Protein AF-A0A0M9ENG8-F1 (afdb_monomer)

Solvent-accessible surface area (backbone atoms only — not comparable to full-atom values): 4834 Å² total; per-residue (Å²): 135,72,46,33,38,38,33,34,48,21,67,59,40,37,62,78,78,46,49,67,61,47,49,62,44,39,78,72,67,29,50,70,48,67,53,84,36,72,47,26,36,91,73,88,54,88,77,61,74,54,67,68,63,31,30,52,54,50,49,54,57,49,46,62,41,48,78,70,73,45,56,72,42,82,47,58,35,74,57,12,43,68,50,72,101

Structure (mmCIF, N/CA/C/O backbone):
data_AF-A0A0M9ENG8-F1
#
_entry.id   AF-A0A0M9ENG8-F1
#
loop_
_atom_site.group_PDB
_atom_site.id
_atom_site.type_symbol
_atom_site.label_atom_id
_atom_site.label_alt_id
_atom_site.label_comp_id
_atom_site.label_asym_id
_atom_site.label_entity_id
_atom_site.label_seq_id
_atom_site.pdbx_PDB_ins_code
_atom_site.Cartn_x
_atom_site.Cartn_y
_atom_site.Cartn_z
_atom_site.occupancy
_atom_site.B_iso_or_equiv
_atom_site.auth_seq_id
_atom_site.auth_comp_id
_atom_site.auth_asym_id
_atom_site.auth_atom_id
_atom_site.pdbx_PDB_model_num
ATOM 1 N N . MET A 1 1 ? -10.382 0.444 17.476 1.00 85.06 1 MET A N 1
ATOM 2 C CA . MET A 1 1 ? -10.579 0.092 16.050 1.00 85.06 1 MET A CA 1
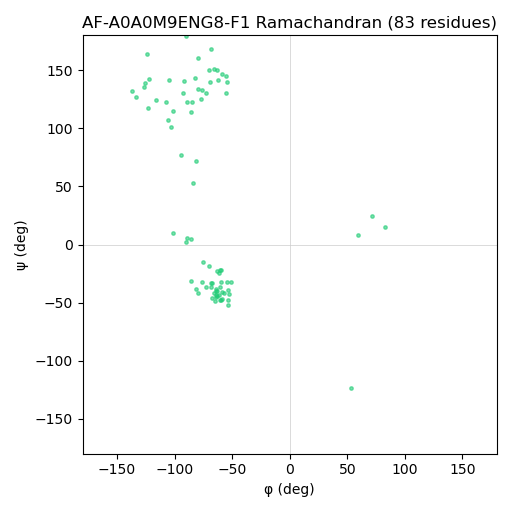ATOM 3 C C . MET A 1 1 ? -9.433 -0.804 15.600 1.00 85.06 1 MET A C 1
ATOM 5 O O . MET A 1 1 ? -8.410 -0.813 16.271 1.00 85.06 1 MET A O 1
ATOM 9 N N . LYS A 1 2 ? -9.595 -1.587 14.526 1.00 96.06 2 LYS A N 1
ATOM 10 C CA . LYS A 1 2 ? -8.465 -2.283 13.886 1.00 96.06 2 LYS A CA 1
ATOM 11 C C . LYS A 1 2 ? -7.753 -1.309 12.932 1.00 96.06 2 LYS A C 1
ATOM 13 O O . LYS A 1 2 ? -8.459 -0.521 12.301 1.00 96.06 2 LYS A O 1
ATOM 18 N N . PRO A 1 3 ? -6.414 -1.352 12.813 1.00 97.94 3 PRO A N 1
ATOM 19 C CA . PRO A 1 3 ? -5.703 -0.515 11.853 1.00 97.94 3 PRO A CA 1
ATOM 20 C C . PRO A 1 3 ? -6.057 -0.915 10.418 1.00 97.94 3 PRO A C 1
ATOM 22 O O . PRO A 1 3 ? -6.347 -2.085 10.146 1.00 97.94 3 PRO A O 1
ATOM 25 N N . THR A 1 4 ? -6.005 0.048 9.502 1.00 98.44 4 THR A N 1
ATOM 26 C CA . THR A 1 4 ? -6.125 -0.219 8.065 1.00 98.44 4 THR A CA 1
ATOM 27 C C . THR A 1 4 ? -4.804 -0.782 7.556 1.00 98.44 4 THR A C 1
ATOM 29 O O . THR A 1 4 ? -3.757 -0.165 7.735 1.00 98.44 4 THR A O 1
ATOM 32 N N . VAL A 1 5 ? -4.840 -1.946 6.912 1.00 98.44 5 VAL A N 1
ATOM 33 C CA . VAL A 1 5 ? -3.671 -2.508 6.231 1.00 98.44 5 VAL A CA 1
ATOM 34 C C . VAL A 1 5 ? -3.606 -1.919 4.827 1.00 98.44 5 VAL A C 1
ATOM 36 O O . VAL A 1 5 ? -4.473 -2.180 3.994 1.00 98.44 5 VAL A O 1
ATOM 39 N N . VAL A 1 6 ? -2.579 -1.123 4.560 1.00 98.25 6 VAL A N 1
ATOM 40 C CA . VAL A 1 6 ? -2.316 -0.567 3.234 1.00 98.25 6 VAL A CA 1
ATOM 41 C C . VAL A 1 6 ? -1.205 -1.387 2.588 1.00 98.25 6 VAL A C 1
ATOM 43 O O . VAL A 1 6 ? -0.077 -1.432 3.077 1.00 98.25 6 VAL A O 1
ATOM 46 N N . ILE A 1 7 ? -1.539 -2.081 1.505 1.00 98.2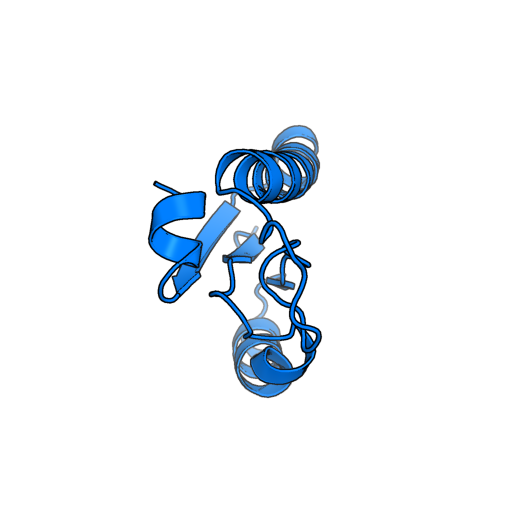5 7 ILE A N 1
ATOM 47 C CA . ILE A 1 7 ? -0.614 -2.920 0.746 1.00 98.25 7 ILE A CA 1
ATOM 48 C C . ILE A 1 7 ? 0.055 -2.059 -0.323 1.00 98.25 7 ILE A C 1
ATOM 50 O O . ILE A 1 7 ? -0.635 -1.509 -1.181 1.00 98.25 7 ILE A O 1
ATOM 54 N N . VAL A 1 8 ? 1.387 -1.999 -0.296 1.00 97.88 8 VAL A N 1
ATOM 55 C CA . VAL A 1 8 ? 2.238 -1.322 -1.282 1.00 97.88 8 VAL A CA 1
ATOM 56 C C . VAL A 1 8 ? 2.860 -2.389 -2.192 1.00 97.88 8 VAL A C 1
ATOM 58 O O . VAL A 1 8 ? 3.795 -3.085 -1.771 1.00 97.88 8 VAL A O 1
ATOM 61 N N . PRO A 1 9 ? 2.332 -2.584 -3.416 1.00 97.00 9 PRO A N 1
ATOM 62 C CA . PRO A 1 9 ? 2.831 -3.609 -4.324 1.00 97.00 9 PRO A CA 1
ATOM 63 C C . PRO A 1 9 ? 4.242 -3.309 -4.837 1.00 97.00 9 PRO A C 1
ATOM 65 O O . PRO A 1 9 ? 4.754 -2.201 -4.709 1.00 97.00 9 PRO A O 1
ATOM 68 N N . GLY A 1 10 ? 4.856 -4.304 -5.475 1.00 95.38 10 GLY A N 1
ATOM 69 C CA . GLY A 1 10 ? 6.080 -4.100 -6.249 1.00 95.38 10 GLY A CA 1
ATOM 70 C C . GLY A 1 10 ? 5.806 -3.752 -7.716 1.00 95.38 10 GLY A C 1
ATOM 71 O O . GLY A 1 10 ? 4.660 -3.770 -8.176 1.00 95.38 10 GLY A O 1
ATOM 72 N N . ASN A 1 11 ? 6.881 -3.539 -8.476 1.00 93.94 11 ASN A N 1
ATOM 73 C CA . ASN A 1 11 ? 6.816 -3.387 -9.930 1.00 93.94 11 ASN A CA 1
ATOM 74 C C . ASN A 1 11 ? 6.113 -4.593 -10.560 1.00 93.94 11 ASN A C 1
ATOM 76 O O . ASN A 1 11 ? 6.330 -5.732 -10.142 1.00 93.94 11 ASN A O 1
ATOM 80 N N . TYR A 1 12 ? 5.271 -4.340 -11.560 1.00 93.38 12 TYR A N 1
ATOM 81 C CA . TYR A 1 12 ? 4.496 -5.350 -12.287 1.00 93.38 12 TYR A CA 1
ATOM 82 C C . TYR A 1 12 ? 3.531 -6.189 -11.421 1.00 93.38 12 TYR A C 1
ATOM 84 O O . TYR A 1 12 ? 2.912 -7.140 -11.902 1.00 93.38 12 TYR A O 1
ATOM 92 N N . SER A 1 13 ? 3.346 -5.832 -10.144 1.00 94.50 13 SER A N 1
ATOM 93 C CA . SER A 1 13 ? 2.479 -6.545 -9.201 1.00 94.50 13 SER A CA 1
ATOM 94 C C . SER A 1 13 ? 1.088 -5.919 -9.157 1.00 94.50 13 SER A C 1
ATOM 96 O O . SER A 1 13 ? 0.772 -5.169 -8.238 1.00 94.50 13 SER A O 1
ATOM 98 N N . LEU A 1 14 ? 0.265 -6.200 -10.168 1.00 93.31 14 LEU A N 1
ATOM 99 C CA . LEU A 1 14 ? -1.057 -5.587 -10.361 1.00 93.31 14 LEU A CA 1
ATOM 100 C C . LEU A 1 14 ? -1.977 -5.759 -9.134 1.00 93.31 14 LEU A C 1
ATOM 102 O O . LEU A 1 14 ? -1.987 -6.842 -8.542 1.00 93.31 14 LEU A O 1
ATOM 106 N N . PRO A 1 15 ? -2.850 -4.783 -8.802 1.00 90.38 15 PRO A N 1
ATOM 107 C CA . PRO A 1 15 ? -3.710 -4.860 -7.614 1.00 90.38 15 PRO A CA 1
ATOM 108 C C . PRO A 1 15 ? -4.564 -6.133 -7.532 1.00 90.38 15 PRO A C 1
ATOM 110 O O . PRO A 1 15 ? -4.785 -6.671 -6.449 1.00 90.38 15 PRO A O 1
ATOM 113 N N . ARG A 1 16 ? -4.991 -6.677 -8.682 1.00 92.75 16 ARG A N 1
ATOM 114 C CA . ARG A 1 16 ? -5.767 -7.929 -8.748 1.00 92.75 16 ARG A CA 1
ATOM 115 C C . ARG A 1 16 ? -5.026 -9.153 -8.193 1.00 92.75 16 ARG A C 1
ATOM 117 O O . ARG A 1 16 ? -5.677 -10.095 -7.758 1.00 92.75 16 ARG A O 1
ATOM 124 N N . PHE A 1 17 ? -3.692 -9.149 -8.176 1.00 95.38 17 PHE A N 1
ATOM 125 C CA . PHE A 1 17 ? -2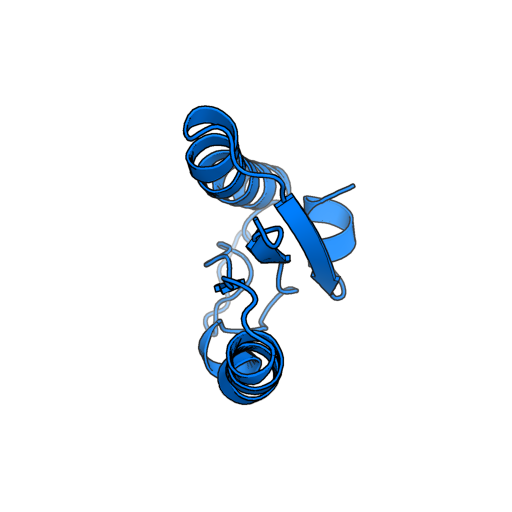.894 -10.253 -7.629 1.00 95.38 17 PHE A CA 1
ATOM 126 C C . PHE A 1 17 ? -3.000 -10.358 -6.104 1.00 95.38 17 PHE A C 1
ATOM 128 O O . PHE A 1 17 ? -2.748 -11.415 -5.535 1.00 95.38 17 PHE A O 1
ATOM 135 N N . TRP A 1 18 ? -3.440 -9.289 -5.439 1.00 96.81 18 TRP A N 1
ATOM 136 C CA . TRP A 1 18 ? -3.539 -9.211 -3.983 1.00 96.81 18 TRP A CA 1
ATOM 137 C C . TRP A 1 18 ? -4.886 -9.684 -3.429 1.00 96.81 18 TRP A C 1
ATOM 139 O O . TRP A 1 18 ? -5.087 -9.639 -2.218 1.00 96.81 18 TRP A O 1
ATOM 149 N N . GLY A 1 19 ? -5.805 -10.154 -4.283 1.00 97.00 19 GLY A N 1
ATOM 150 C CA . GLY A 1 19 ? -7.168 -10.530 -3.894 1.00 97.00 19 GLY A CA 1
ATOM 151 C C . GLY A 1 19 ? -7.226 -11.542 -2.746 1.00 97.00 19 GLY A C 1
ATOM 152 O O . GLY A 1 19 ? -7.921 -11.306 -1.761 1.00 97.00 19 GLY A O 1
ATOM 153 N N . THR A 1 20 ? -6.441 -12.620 -2.818 1.00 97.75 20 THR A N 1
ATOM 154 C CA . THR A 1 20 ? -6.423 -13.673 -1.786 1.00 97.75 20 THR A CA 1
ATOM 155 C C . THR A 1 20 ? -5.935 -13.158 -0.430 1.00 97.75 20 THR A C 1
ATOM 157 O O . THR A 1 20 ? -6.551 -13.440 0.599 1.00 97.75 20 THR A O 1
ATOM 160 N N . ILE A 1 21 ? -4.846 -12.378 -0.411 1.00 96.62 21 ILE A N 1
ATOM 161 C CA . ILE A 1 21 ? -4.293 -11.800 0.826 1.00 96.62 21 ILE A CA 1
ATOM 162 C C . ILE A 1 21 ? -5.268 -10.772 1.397 1.00 96.62 21 ILE A C 1
ATOM 164 O O . ILE A 1 21 ? -5.570 -10.812 2.588 1.00 96.62 21 ILE A O 1
ATOM 168 N N . LYS A 1 22 ? -5.800 -9.892 0.541 1.00 98.00 22 LYS A N 1
ATOM 169 C CA . LYS A 1 22 ? -6.803 -8.899 0.918 1.00 98.00 22 LYS A CA 1
ATOM 170 C C . LYS A 1 22 ? -7.994 -9.569 1.601 1.00 98.00 22 LYS A C 1
ATOM 172 O O . LYS A 1 22 ? -8.314 -9.189 2.723 1.00 98.00 22 LYS A O 1
ATOM 177 N N . GLN A 1 23 ? -8.583 -10.593 0.980 1.00 98.25 23 GLN A N 1
ATOM 178 C CA . GLN A 1 23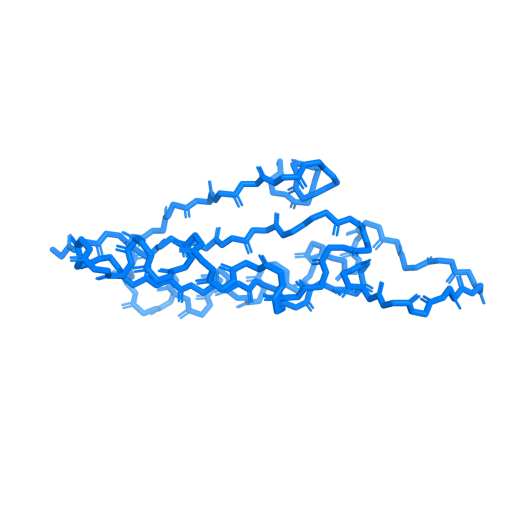 ? -9.716 -11.317 1.557 1.00 98.25 23 GLN A CA 1
ATOM 179 C C . GLN A 1 23 ? -9.346 -11.957 2.901 1.00 98.25 23 GLN A C 1
ATOM 181 O O . GLN A 1 23 ? -10.026 -11.728 3.892 1.00 98.25 23 GLN A O 1
ATOM 186 N N . SER A 1 24 ? -8.206 -12.649 2.976 1.00 98.19 24 SER A N 1
ATOM 187 C CA . SER A 1 24 ? -7.754 -13.319 4.208 1.00 98.19 24 SER A CA 1
ATOM 188 C C . SER A 1 24 ? -7.552 -12.359 5.390 1.00 98.19 24 SER A C 1
ATOM 190 O O . SER A 1 24 ? -7.710 -12.742 6.551 1.00 98.19 24 SER A O 1
ATOM 192 N N . VAL A 1 25 ? -7.154 -11.114 5.118 1.00 98.06 25 VAL A N 1
ATOM 193 C CA . VAL A 1 25 ? -6.973 -10.066 6.134 1.00 98.06 25 VAL A CA 1
ATOM 194 C C . VAL A 1 25 ? -8.315 -9.416 6.493 1.00 98.06 25 V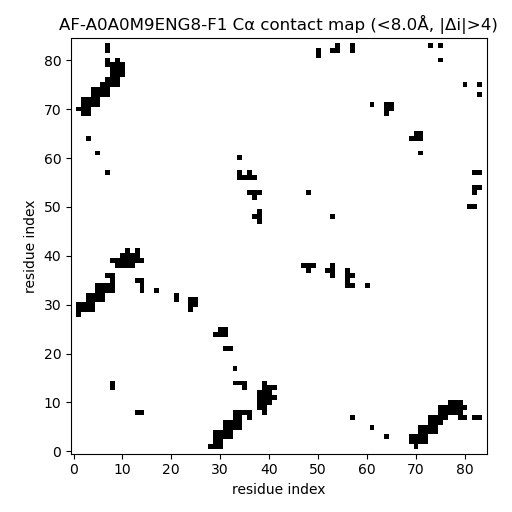AL A C 1
ATOM 196 O O . VAL A 1 25 ? -8.583 -9.177 7.674 1.00 98.06 25 VAL A O 1
ATOM 199 N N . GLN A 1 26 ? -9.190 -9.207 5.507 1.00 98.12 26 GLN A N 1
ATOM 200 C CA . GLN A 1 26 ? -10.553 -8.713 5.717 1.00 98.12 26 GLN A CA 1
ATOM 201 C C . GLN A 1 26 ? -11.415 -9.687 6.528 1.00 98.12 26 GLN A C 1
ATOM 203 O O . GLN A 1 26 ? -12.131 -9.243 7.423 1.00 98.12 26 GLN A O 1
ATOM 208 N N . ASP A 1 27 ? -11.279 -10.998 6.312 1.00 98.44 27 ASP A N 1
ATOM 209 C CA . ASP A 1 27 ? -11.972 -12.047 7.079 1.00 98.44 27 ASP A CA 1
ATOM 210 C C . ASP A 1 27 ? -11.609 -12.013 8.575 1.00 98.44 27 ASP A C 1
ATOM 212 O O . ASP A 1 27 ? -12.369 -12.471 9.426 1.00 98.44 27 ASP A O 1
ATOM 216 N N . LYS A 1 28 ? -10.461 -11.414 8.925 1.00 97.88 28 LYS A N 1
ATOM 217 C CA . LYS A 1 28 ? -10.028 -11.166 10.312 1.00 97.88 28 LYS A CA 1
ATOM 218 C C . LYS A 1 28 ? -10.503 -9.815 10.869 1.00 97.88 28 LYS A C 1
ATOM 220 O O . LYS A 1 28 ? -10.104 -9.432 11.971 1.00 97.88 28 LYS A O 1
ATOM 225 N N . GLY A 1 29 ? -11.324 -9.081 10.120 1.00 97.94 29 GLY A N 1
ATOM 226 C CA . GLY A 1 29 ? -11.914 -7.801 10.516 1.00 97.94 29 GLY A CA 1
ATOM 227 C C . GLY A 1 29 ? -11.015 -6.577 10.317 1.00 97.94 29 GLY A C 1
ATOM 228 O O . GLY A 1 29 ? -11.295 -5.527 10.895 1.00 97.94 29 GLY A O 1
ATOM 229 N N . TYR A 1 30 ? -9.932 -6.685 9.542 1.00 98.38 30 TYR A N 1
ATOM 230 C CA . TYR A 1 30 ? -9.060 -5.549 9.229 1.00 98.38 30 TYR A CA 1
ATOM 231 C C . TYR A 1 30 ? -9.505 -4.880 7.918 1.00 98.38 30 TYR A C 1
ATOM 233 O O . TYR A 1 30 ? -9.675 -5.574 6.913 1.00 98.38 30 TYR A O 1
ATOM 241 N N . PRO A 1 31 ? -9.668 -3.546 7.874 1.00 97.75 31 PRO A N 1
ATOM 242 C CA . PRO A 1 31 ? -9.797 -2.824 6.612 1.00 97.75 31 PRO A CA 1
ATOM 243 C C . PRO A 1 31 ? -8.520 -2.982 5.779 1.00 97.75 31 PRO A C 1
ATOM 245 O O . PRO A 1 31 ? -7.421 -2.956 6.332 1.00 97.75 31 PRO A O 1
ATOM 248 N N . VAL A 1 32 ? -8.653 -3.129 4.458 1.00 98.19 32 VAL A N 1
ATOM 249 C CA . VAL A 1 32 ? -7.509 -3.317 3.552 1.00 98.19 32 VAL A CA 1
ATOM 250 C C . VAL A 1 32 ? -7.665 -2.475 2.292 1.00 98.19 32 VAL A C 1
ATOM 252 O O . VAL A 1 32 ? -8.705 -2.541 1.629 1.00 98.19 32 VAL A O 1
ATOM 255 N N . GLU A 1 33 ? -6.610 -1.754 1.919 1.00 97.69 33 GLU A N 1
ATOM 256 C CA . GLU A 1 33 ? -6.490 -1.032 0.647 1.00 97.69 33 GLU A CA 1
ATOM 257 C C . GLU A 1 33 ? -5.192 -1.452 -0.057 1.00 97.69 33 GLU A C 1
ATOM 259 O O . GLU A 1 33 ? -4.154 -1.589 0.581 1.00 97.69 33 GLU A O 1
ATOM 264 N N . VAL A 1 34 ? -5.254 -1.707 -1.365 1.00 97.75 34 VAL A N 1
ATOM 265 C CA . VAL A 1 34 ? -4.078 -2.033 -2.190 1.00 97.75 34 VAL A CA 1
ATOM 266 C C . VAL A 1 34 ? -3.797 -0.822 -3.061 1.00 97.75 34 VAL A C 1
ATOM 268 O O . VAL A 1 34 ? -4.688 -0.400 -3.798 1.00 97.75 34 VAL A O 1
ATOM 271 N N . ILE A 1 35 ? -2.590 -0.265 -2.979 1.00 96.81 35 ILE A N 1
ATOM 272 C CA . ILE A 1 35 ? -2.238 0.942 -3.731 1.00 96.81 35 ILE A CA 1
ATOM 273 C C . ILE A 1 35 ? -2.069 0.599 -5.212 1.00 96.81 35 ILE A C 1
ATOM 275 O O . ILE A 1 35 ? -1.351 -0.333 -5.575 1.00 96.81 35 ILE A O 1
ATOM 279 N N . GLY A 1 36 ? -2.715 1.379 -6.076 1.00 94.00 36 GLY A N 1
ATOM 280 C CA . GLY A 1 36 ? -2.518 1.324 -7.522 1.00 94.00 36 GLY A CA 1
ATOM 281 C C . GLY A 1 36 ? -1.281 2.110 -7.942 1.00 94.00 36 GLY A C 1
ATOM 282 O O . GLY A 1 36 ? -1.417 3.188 -8.509 1.00 94.00 36 GLY A O 1
ATOM 283 N N . LEU A 1 37 ? -0.084 1.595 -7.645 1.00 94.88 37 LEU A N 1
ATOM 284 C CA . LEU A 1 37 ? 1.162 2.268 -8.023 1.00 94.88 37 LEU A CA 1
ATOM 285 C C . LEU A 1 37 ? 1.306 2.380 -9.540 1.00 94.88 37 LEU A C 1
ATOM 287 O O . LEU A 1 37 ? 0.914 1.482 -10.290 1.00 94.88 37 LEU A O 1
ATOM 291 N N . LYS A 1 38 ? 1.988 3.435 -9.989 1.00 92.69 38 LYS A N 1
ATOM 292 C CA . LYS A 1 38 ? 2.366 3.588 -11.393 1.00 92.69 38 LYS A CA 1
ATOM 293 C C . LYS A 1 38 ? 3.267 2.433 -11.812 1.00 92.69 38 LYS A C 1
ATOM 295 O O . LYS A 1 38 ? 3.142 1.962 -12.929 1.00 92.69 38 LYS A O 1
ATOM 300 N N . SER A 1 39 ? 4.154 1.927 -10.976 1.00 93.06 39 SER A N 1
ATOM 301 C CA . SER A 1 39 ? 4.957 0.751 -11.335 1.00 93.06 39 SER A CA 1
ATOM 302 C C . SER A 1 39 ? 4.199 -0.588 -11.287 1.00 93.06 39 SER A C 1
ATOM 304 O O . SER A 1 39 ? 4.644 -1.573 -11.879 1.00 93.06 39 SER A O 1
ATOM 306 N N . SER A 1 40 ? 3.026 -0.640 -10.649 1.00 93.12 40 SER A N 1
ATOM 307 C CA . SER A 1 40 ? 2.159 -1.822 -10.507 1.00 93.12 40 SER A CA 1
ATOM 308 C C . SER A 1 40 ? 1.249 -2.009 -11.739 1.00 93.12 40 SER A C 1
ATOM 310 O O . SER A 1 40 ? 0.028 -2.129 -11.648 1.00 93.12 40 SER A O 1
ATOM 312 N N . ARG A 1 41 ? 1.850 -2.027 -12.934 1.00 88.81 41 ARG A N 1
ATOM 313 C CA . ARG A 1 41 ? 1.143 -2.139 -14.225 1.00 88.81 41 ARG A CA 1
ATOM 314 C C . ARG A 1 41 ? 1.634 -3.328 -15.054 1.00 88.81 41 ARG A C 1
ATOM 316 O O . ARG A 1 41 ? 2.684 -3.888 -14.761 1.00 88.81 41 ARG A O 1
ATOM 323 N N . ALA A 1 42 ? 0.876 -3.728 -16.075 1.00 89.69 42 ALA A N 1
ATOM 324 C CA . ALA A 1 42 ? 1.295 -4.802 -16.981 1.00 89.69 42 ALA A CA 1
ATOM 325 C C . ALA A 1 42 ? 2.174 -4.268 -18.120 1.00 89.69 42 ALA A C 1
ATOM 327 O O . ALA A 1 42 ? 3.051 -4.966 -18.619 1.00 89.69 42 ALA A O 1
ATOM 328 N N . GLU A 1 43 ? 1.915 -3.031 -18.529 1.00 89.69 43 GLU A N 1
ATOM 329 C CA . GLU A 1 43 ? 2.520 -2.386 -19.680 1.00 89.69 43 GLU A CA 1
ATOM 330 C C . GLU A 1 43 ? 3.922 -1.872 -19.348 1.00 89.69 43 GLU A C 1
ATOM 332 O O . GLU A 1 43 ? 4.138 -1.190 -18.346 1.00 89.69 43 GLU A O 1
ATOM 337 N N . THR A 1 44 ? 4.884 -2.137 -20.224 1.00 86.75 44 THR A N 1
ATOM 338 C CA . THR A 1 44 ? 6.184 -1.467 -20.164 1.00 86.75 44 THR A CA 1
ATOM 339 C C . THR A 1 44 ? 6.041 -0.042 -20.697 1.00 86.75 44 THR A C 1
ATOM 341 O O . THR A 1 44 ? 5.447 0.168 -21.753 1.00 86.75 44 THR A O 1
ATOM 344 N N . ILE A 1 45 ? 6.584 0.937 -19.972 1.00 85.94 45 ILE A N 1
ATOM 345 C CA . ILE A 1 45 ? 6.614 2.351 -20.377 1.00 85.94 45 ILE A CA 1
ATOM 346 C C . ILE A 1 45 ? 8.063 2.812 -20.424 1.00 85.94 45 ILE A C 1
ATOM 348 O O . ILE A 1 45 ? 8.853 2.414 -19.568 1.00 85.94 45 ILE A O 1
ATOM 352 N N . ASP A 1 46 ? 8.382 3.647 -21.411 1.00 88.31 46 ASP A N 1
ATOM 353 C CA . ASP A 1 46 ? 9.694 4.262 -21.585 1.00 88.31 46 ASP A CA 1
ATOM 354 C C . ASP A 1 46 ? 9.565 5.804 -21.608 1.00 88.31 46 ASP A C 1
ATOM 356 O O . ASP A 1 46 ? 8.870 6.335 -22.481 1.00 88.31 46 ASP A O 1
ATOM 360 N N . PRO A 1 47 ? 10.164 6.534 -20.646 1.00 85.44 47 PRO A N 1
ATOM 361 C CA . PRO A 1 47 ? 10.891 6.007 -19.492 1.00 85.44 47 PRO A CA 1
ATOM 362 C C . PRO A 1 47 ? 9.953 5.338 -18.481 1.00 85.44 47 PRO A C 1
ATOM 364 O O . PRO A 1 47 ? 8.794 5.730 -18.315 1.00 85.44 47 PRO A O 1
ATOM 367 N N . ALA A 1 48 ? 10.472 4.335 -17.771 1.00 84.56 48 ALA A N 1
ATOM 368 C CA . ALA A 1 48 ? 9.724 3.681 -16.706 1.00 84.56 48 ALA A CA 1
ATOM 369 C C . ALA A 1 48 ? 9.323 4.701 -15.620 1.00 84.56 48 ALA A C 1
ATOM 371 O O . ALA A 1 48 ? 10.079 5.640 -15.347 1.00 84.56 48 ALA A O 1
ATOM 372 N N . PRO A 1 49 ? 8.160 4.525 -14.965 1.00 84.69 49 PRO A N 1
ATOM 373 C CA . PRO A 1 49 ? 7.768 5.369 -13.844 1.00 84.69 49 PRO A CA 1
ATOM 374 C C . PRO A 1 49 ? 8.848 5.371 -12.761 1.00 84.69 49 PRO A C 1
ATOM 376 O O . PRO A 1 49 ? 9.325 4.315 -12.347 1.00 84.69 49 PRO A O 1
ATOM 379 N N . GLY A 1 50 ? 9.235 6.563 -12.315 1.00 88.50 50 GLY A N 1
ATOM 380 C CA . GLY A 1 50 ? 10.228 6.723 -11.260 1.00 88.50 50 GLY A CA 1
ATOM 381 C C . GLY A 1 50 ? 9.648 6.510 -9.862 1.00 88.50 50 GLY A C 1
ATOM 382 O O . GLY A 1 50 ? 8.448 6.677 -9.640 1.00 88.50 50 GLY A O 1
ATOM 383 N N . LEU A 1 51 ? 10.536 6.233 -8.902 1.00 95.25 51 LEU A N 1
ATOM 384 C CA . LEU A 1 51 ? 10.207 6.047 -7.483 1.00 95.25 51 LEU A CA 1
ATOM 385 C C . LEU A 1 51 ? 9.389 7.212 -6.904 1.00 95.25 51 LEU A C 1
ATOM 387 O O . LEU A 1 51 ? 8.413 6.975 -6.205 1.00 95.25 51 LEU A O 1
ATOM 391 N N . ALA A 1 52 ? 9.742 8.458 -7.238 1.00 95.56 52 ALA A N 1
ATOM 392 C CA . ALA A 1 52 ? 9.044 9.644 -6.734 1.00 95.56 52 ALA A CA 1
ATOM 393 C C . ALA A 1 52 ? 7.542 9.628 -7.062 1.00 95.56 52 ALA A C 1
ATOM 395 O O . ALA A 1 52 ? 6.717 9.914 -6.200 1.00 95.56 52 ALA A O 1
ATOM 396 N N . GLY A 1 53 ? 7.180 9.211 -8.279 1.00 94.50 53 GLY A N 1
ATOM 397 C CA . GLY A 1 53 ? 5.780 9.123 -8.683 1.00 94.50 53 GLY A CA 1
ATOM 398 C C . GLY A 1 53 ? 5.014 8.031 -7.936 1.00 94.50 53 GLY A C 1
ATOM 399 O O . GLY A 1 53 ? 3.833 8.209 -7.672 1.00 94.50 53 GLY A O 1
ATOM 400 N N . ASP A 1 54 ? 5.665 6.922 -7.581 1.00 96.00 54 ASP A N 1
ATOM 401 C CA . ASP A 1 54 ? 5.052 5.882 -6.746 1.00 96.00 54 ASP A CA 1
ATOM 402 C C . ASP A 1 54 ? 4.911 6.332 -5.281 1.00 96.00 54 ASP A C 1
ATOM 404 O O . ASP A 1 54 ? 3.906 6.023 -4.641 1.00 96.00 54 ASP A O 1
ATOM 408 N N . VAL A 1 55 ? 5.882 7.094 -4.761 1.00 97.44 55 VAL A N 1
ATOM 409 C CA . VAL A 1 55 ? 5.835 7.687 -3.412 1.00 97.44 55 VAL A CA 1
ATOM 410 C C . VAL A 1 55 ? 4.690 8.690 -3.290 1.00 97.44 55 VAL A C 1
ATOM 412 O O . VAL A 1 55 ? 3.995 8.698 -2.276 1.00 97.44 55 VAL A O 1
ATOM 415 N N . GLU A 1 56 ? 4.446 9.506 -4.316 1.00 97.06 56 GLU A N 1
ATOM 416 C CA . GLU A 1 56 ? 3.303 10.427 -4.353 1.00 97.06 56 GLU A CA 1
ATOM 417 C C . GLU A 1 56 ? 1.959 9.685 -4.271 1.00 97.06 56 GLU A C 1
ATOM 419 O O . GLU A 1 56 ? 1.115 10.039 -3.444 1.00 97.06 56 GLU A O 1
ATOM 424 N N . GLU A 1 57 ? 1.770 8.624 -5.068 1.00 96.56 57 GLU A N 1
ATOM 425 C CA . GLU A 1 57 ? 0.548 7.803 -5.023 1.00 96.56 57 GLU A CA 1
ATOM 426 C C . GLU A 1 57 ? 0.376 7.144 -3.647 1.00 96.56 57 GLU A C 1
ATOM 428 O O . GLU A 1 57 ? -0.716 7.155 -3.070 1.00 96.56 57 GLU A O 1
ATOM 433 N N . ALA A 1 58 ? 1.465 6.609 -3.084 1.00 96.94 58 ALA A N 1
ATOM 434 C CA . ALA A 1 58 ? 1.428 5.995 -1.766 1.00 96.94 58 ALA A CA 1
ATOM 435 C C . ALA A 1 58 ? 1.073 7.008 -0.669 1.00 96.94 58 ALA A C 1
ATOM 437 O O . ALA A 1 58 ? 0.208 6.743 0.169 1.00 96.94 58 ALA A O 1
ATOM 438 N N . SER A 1 59 ? 1.680 8.194 -0.720 1.00 97.12 59 SER A N 1
ATOM 439 C CA . SER A 1 59 ? 1.437 9.281 0.229 1.00 97.12 59 SER A CA 1
ATOM 440 C C . SER A 1 59 ? -0.005 9.779 0.160 1.00 97.12 59 SER A C 1
ATOM 442 O O . SER A 1 59 ? -0.621 1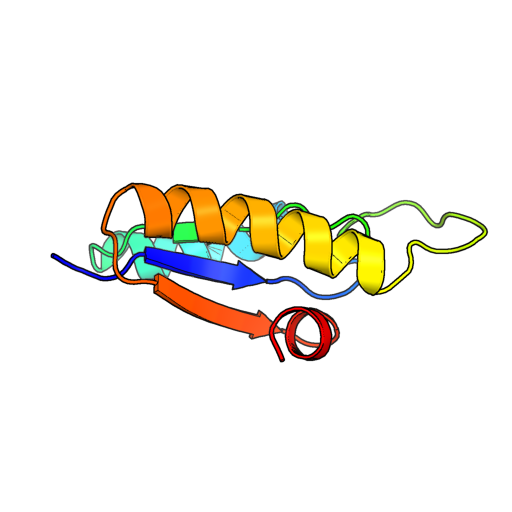0.007 1.196 1.00 97.12 59 SER A O 1
ATOM 444 N N . SER A 1 60 ? -0.579 9.892 -1.043 1.00 97.75 60 SER A N 1
ATOM 445 C CA . SER A 1 60 ? -1.983 10.278 -1.231 1.00 97.75 60 SER A CA 1
ATOM 446 C C . SER A 1 60 ? -2.946 9.306 -0.536 1.00 97.75 60 SER A C 1
ATOM 448 O O . SER A 1 60 ? -3.832 9.727 0.215 1.00 97.75 60 SER A O 1
ATOM 450 N N . VAL A 1 61 ? -2.738 7.995 -0.717 1.00 97.56 61 VAL A N 1
ATOM 451 C CA . VAL A 1 61 ? -3.559 6.961 -0.064 1.00 97.56 61 VAL A CA 1
ATOM 452 C C . VAL A 1 61 ? -3.374 6.973 1.453 1.00 97.56 61 VAL A C 1
ATOM 454 O O . VAL A 1 61 ? -4.356 6.855 2.187 1.00 97.56 61 VAL A O 1
ATOM 457 N N . LEU A 1 62 ? -2.141 7.126 1.938 1.00 97.25 62 LEU A N 1
ATOM 458 C CA . LEU A 1 62 ? -1.861 7.167 3.373 1.00 97.25 62 LEU A CA 1
ATOM 459 C C . LEU A 1 62 ? -2.490 8.384 4.044 1.00 97.25 62 LEU A C 1
ATOM 461 O O . LEU A 1 62 ? -3.207 8.218 5.032 1.00 97.25 62 LEU A O 1
ATOM 465 N N . ASN A 1 63 ? -2.301 9.575 3.474 1.00 97.62 63 ASN A N 1
ATOM 466 C CA . ASN A 1 63 ? -2.857 10.814 4.011 1.00 97.62 63 ASN A CA 1
ATOM 467 C C . ASN A 1 63 ? -4.383 10.745 4.087 1.00 97.62 63 ASN A C 1
ATOM 469 O O . ASN A 1 63 ? -4.947 11.058 5.126 1.00 97.62 63 ASN A O 1
ATOM 473 N N . LYS A 1 64 ? -5.062 10.180 3.080 1.00 97.62 64 LYS A N 1
ATOM 474 C CA . LYS A 1 64 ? -6.516 9.940 3.136 1.00 97.62 64 LYS A CA 1
ATOM 475 C C . LYS A 1 64 ? -6.957 9.153 4.381 1.00 97.62 64 LYS A C 1
ATOM 477 O O . LYS A 1 64 ? -8.030 9.430 4.914 1.00 97.62 64 LYS A O 1
ATOM 482 N N . HIS A 1 65 ? -6.196 8.150 4.827 1.00 97.38 65 HIS A N 1
ATOM 483 C CA . HIS A 1 65 ? -6.534 7.391 6.043 1.00 97.38 65 HIS A CA 1
ATOM 484 C C . HIS A 1 65 ? -6.130 8.129 7.316 1.00 97.38 65 HIS A C 1
ATOM 486 O O . HIS A 1 65 ? -6.906 8.156 8.272 1.00 97.38 65 HIS A O 1
ATOM 492 N N . ILE A 1 66 ? -4.948 8.741 7.318 1.00 97.06 66 ILE A N 1
ATOM 493 C CA . ILE A 1 66 ? -4.408 9.479 8.465 1.00 97.06 66 ILE A CA 1
ATOM 494 C C . ILE A 1 66 ? -5.279 10.702 8.779 1.00 97.06 66 ILE A C 1
ATOM 496 O O . ILE A 1 66 ? -5.652 10.898 9.933 1.00 97.06 66 ILE A O 1
ATOM 500 N N . ASP A 1 67 ? -5.706 11.452 7.763 1.00 97.88 67 ASP A N 1
ATOM 501 C CA . ASP A 1 67 ? -6.591 12.619 7.888 1.00 97.88 67 ASP A CA 1
ATOM 502 C C . ASP A 1 67 ? -7.978 12.240 8.435 1.00 97.88 67 ASP A C 1
ATOM 504 O O . ASP A 1 67 ? -8.680 13.062 9.020 1.00 97.88 67 ASP A O 1
ATOM 508 N N . GLN A 1 68 ? -8.376 10.971 8.289 1.00 96.94 68 GLN A N 1
ATOM 509 C CA . GLN A 1 68 ? -9.590 10.408 8.892 1.00 96.94 68 GLN A CA 1
ATOM 510 C C . GLN A 1 68 ? -9.370 9.911 10.332 1.00 96.94 68 GLN A C 1
ATOM 512 O O . GLN A 1 68 ? -10.276 9.314 10.916 1.00 96.94 68 GLN A O 1
ATOM 517 N N . GLY A 1 69 ? -8.180 10.115 10.903 1.00 97.31 69 GLY A N 1
ATOM 518 C CA . GLY A 1 69 ? -7.809 9.673 12.246 1.00 97.31 69 GLY A CA 1
ATOM 519 C C . GLY A 1 69 ? -7.629 8.159 12.376 1.00 97.31 69 GLY A C 1
ATOM 520 O O . GLY A 1 69 ? -7.828 7.614 13.462 1.00 97.31 69 GLY A O 1
ATOM 521 N N . LYS A 1 70 ? -7.321 7.451 11.281 1.00 97.56 70 LYS A N 1
ATOM 522 C CA . LYS A 1 70 ? -7.139 5.992 11.295 1.00 97.56 70 LYS A CA 1
ATOM 523 C C . LYS A 1 70 ? -5.683 5.612 11.533 1.00 97.56 70 LYS A C 1
ATOM 525 O O . LYS A 1 70 ? -4.782 6.155 10.900 1.00 97.56 70 LYS A O 1
ATOM 530 N N . ASP A 1 71 ? -5.483 4.567 12.331 1.00 98.06 71 ASP A N 1
ATOM 531 C CA . ASP A 1 71 ? -4.207 3.856 12.386 1.00 98.06 71 ASP A CA 1
ATOM 532 C C . ASP A 1 71 ? -3.974 3.082 11.083 1.00 98.06 71 ASP A C 1
ATOM 534 O O . ASP A 1 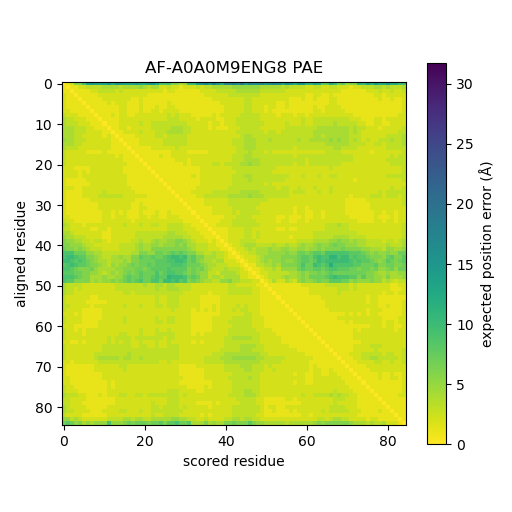71 ? -4.894 2.445 10.549 1.00 98.06 71 ASP A O 1
ATOM 538 N N . VAL A 1 72 ? -2.732 3.088 10.600 1.00 97.69 72 VAL A N 1
ATOM 539 C CA . VAL A 1 72 ? -2.331 2.410 9.363 1.00 97.69 72 VAL A CA 1
ATOM 540 C C . VAL A 1 72 ? -1.156 1.469 9.617 1.00 97.69 72 VAL A C 1
ATOM 542 O O . VAL A 1 72 ? -0.212 1.807 10.325 1.00 97.69 72 VAL A O 1
ATOM 545 N N . VAL A 1 73 ? -1.207 0.286 9.005 1.00 97.88 73 VAL A N 1
ATOM 546 C CA . VAL A 1 73 ? -0.078 -0.643 8.888 1.00 97.88 73 VAL A CA 1
ATOM 547 C C . VAL A 1 73 ? 0.269 -0.792 7.412 1.00 97.88 73 VAL A C 1
ATOM 549 O O . VAL A 1 73 ? -0.581 -1.180 6.611 1.00 97.88 73 VAL A O 1
ATOM 552 N N . LEU A 1 74 ? 1.523 -0.517 7.060 1.00 97.69 74 LEU A N 1
ATOM 553 C CA . LEU A 1 74 ? 2.050 -0.720 5.714 1.00 97.69 74 LEU A CA 1
ATOM 554 C C . LEU A 1 74 ? 2.523 -2.165 5.530 1.00 97.69 74 LEU A C 1
ATOM 556 O O . LEU A 1 74 ? 3.396 -2.641 6.253 1.00 97.69 74 LEU A O 1
ATOM 560 N N . LEU A 1 75 ? 1.970 -2.855 4.532 1.00 97.75 75 LEU A N 1
ATOM 561 C CA . LEU A 1 75 ? 2.471 -4.140 4.050 1.00 97.75 75 LEU A CA 1
ATOM 562 C C . LEU A 1 75 ? 3.169 -3.901 2.714 1.00 97.75 75 LEU A C 1
ATOM 564 O O . LEU A 1 75 ? 2.521 -3.666 1.698 1.00 97.75 75 LEU A O 1
ATOM 568 N N . MET A 1 76 ? 4.495 -3.965 2.721 1.00 97.62 76 MET A N 1
ATOM 569 C CA . MET A 1 76 ? 5.326 -3.646 1.563 1.00 97.62 76 MET A CA 1
ATOM 570 C C . MET A 1 76 ? 5.884 -4.909 0.908 1.00 97.62 76 MET A C 1
ATOM 572 O O . MET A 1 76 ? 6.286 -5.845 1.600 1.00 97.62 76 MET A O 1
ATOM 576 N N . HIS A 1 77 ? 5.948 -4.929 -0.425 1.00 97.31 77 HIS A N 1
ATOM 577 C CA . HIS A 1 77 ? 6.515 -6.050 -1.176 1.00 97.31 77 HIS A CA 1
ATOM 578 C C . HIS A 1 77 ? 7.469 -5.589 -2.280 1.00 97.31 77 HIS A C 1
ATOM 580 O O . HIS A 1 77 ? 7.087 -4.831 -3.171 1.00 97.31 77 HIS A O 1
ATOM 586 N N . SER A 1 78 ? 8.693 -6.129 -2.281 1.00 96.00 78 SER A N 1
ATOM 587 C CA . SER A 1 78 ? 9.720 -5.850 -3.298 1.00 96.00 78 SER A CA 1
ATOM 588 C C . SER A 1 78 ? 9.952 -4.336 -3.468 1.00 96.00 78 SER A C 1
ATOM 590 O O . SER A 1 78 ? 10.238 -3.676 -2.474 1.00 96.00 78 SER A O 1
ATOM 592 N N . HIS A 1 79 ? 9.804 -3.770 -4.676 1.00 95.69 79 HIS A N 1
ATOM 593 C CA . HIS A 1 79 ? 9.892 -2.319 -4.932 1.00 95.69 79 HIS A CA 1
ATOM 594 C C . HIS A 1 79 ? 9.005 -1.484 -4.002 1.00 95.69 79 HIS A C 1
ATOM 596 O O . HIS A 1 79 ? 9.416 -0.405 -3.588 1.00 95.69 79 HIS A O 1
ATOM 602 N N . GLY A 1 80 ? 7.852 -2.009 -3.579 1.00 96.88 80 GLY A N 1
ATOM 603 C CA . GLY A 1 80 ? 6.994 -1.346 -2.598 1.00 96.88 80 GLY A CA 1
ATOM 604 C C . GLY A 1 80 ? 7.677 -1.097 -1.250 1.00 96.88 80 GLY A C 1
ATOM 605 O O . GLY A 1 80 ? 7.283 -0.189 -0.528 1.00 96.88 80 GLY A O 1
ATOM 606 N N . GLY A 1 81 ? 8.731 -1.854 -0.929 1.00 97.56 81 GLY A N 1
ATOM 607 C CA . GLY A 1 81 ? 9.595 -1.605 0.224 1.00 97.56 81 GLY A CA 1
ATOM 608 C C . GLY A 1 81 ? 10.423 -0.329 0.098 1.00 97.56 81 GLY A C 1
ATOM 609 O O . GLY A 1 81 ? 10.639 0.327 1.100 1.00 97.56 81 GLY A O 1
ATOM 610 N N . MET A 1 82 ? 10.844 0.054 -1.112 1.00 97.06 82 MET A N 1
ATOM 611 C CA . MET A 1 82 ? 11.502 1.349 -1.340 1.00 97.06 82 MET A CA 1
ATOM 612 C C . MET A 1 82 ? 10.495 2.500 -1.347 1.00 97.06 82 MET A C 1
ATOM 614 O O . MET A 1 82 ? 10.832 3.604 -0.945 1.00 97.06 82 MET A O 1
ATOM 618 N N . VAL A 1 83 ? 9.266 2.246 -1.807 1.00 97.19 83 VAL A N 1
ATOM 619 C CA . VAL A 1 83 ? 8.190 3.249 -1.842 1.00 97.19 83 VAL A CA 1
ATOM 620 C C . VAL A 1 83 ? 7.722 3.633 -0.435 1.00 97.19 83 VAL A C 1
ATOM 622 O O . VAL A 1 83 ? 7.380 4.788 -0.213 1.00 97.19 83 VAL A O 1
ATOM 625 N N . GLY A 1 84 ? 7.677 2.679 0.500 1.00 93.19 84 GLY A N 1
ATOM 626 C CA . GLY A 1 84 ? 7.232 2.920 1.878 1.00 93.19 84 GLY A CA 1
ATOM 627 C C . GLY A 1 84 ? 8.349 3.062 2.918 1.00 93.19 84 GLY A C 1
ATOM 628 O O . GLY A 1 84 ? 8.036 3.014 4.109 1.00 93.19 84 GLY A O 1
ATOM 629 N N . ALA A 1 85 ? 9.612 3.165 2.486 1.00 88.00 85 ALA A N 1
ATOM 630 C CA . ALA A 1 85 ? 10.772 3.399 3.355 1.00 88.00 85 ALA A CA 1
ATOM 631 C C . ALA A 1 85 ? 10.913 4.866 3.786 1.00 88.00 85 ALA A C 1
ATOM 633 O O . ALA A 1 85 ? 10.395 5.756 3.075 1.00 88.00 85 ALA A O 1
#

Organism: Fusarium langsethiae (NCBI:txid179993)

Radius of gyration: 12.88 Å; Cα contacts (8 Å, |Δi|>4): 136; chains: 1; bounding box: 24×26×38 Å

Mean predicted aligned error: 2.58 Å

InterPro domains:
  IPR029058 Alpha/Beta hydrolase fold [G3DSA:3.40.50.1820] (1-85)
  IPR029058 Alpha/Beta hydrolase fold [SSF53474] (2-84)
  IPR052897 Secondary metabolite biosynthesis hydrolase [PTHR37017] (2-85)

Foldseek 3Di:
DAFEEEEQEAACQAPVVCVVVCVVVVVVVHHYDYFGFQRNDNDDDVVRDDLVRRLVSVVVVVCVQVVVVGHYDYHADDNSVVSVD

Nearest PDB structures (foldseek):
  6tj2-assembly1_C  TM=8.503E-01  e=4.289E-03  Paenibacillus sp. VTT E-133280
  3ksr-assembly1_A-2  TM=8.079E-01  e=7.741E-02  Xanthomonas campestris pv. campestris str. ATCC 33913
  5f2h-assembly1_B  TM=6.131E-01  e=2.306E-02  Bacillus cereus ATCC 10987
  1dwo-assembly1_A  TM=7.471E-01  e=7.238E-02  Manihot esculenta
  1e89-assembly1_A  TM=7.479E-01  e=2.430E-01  Manihot esculenta

Sequen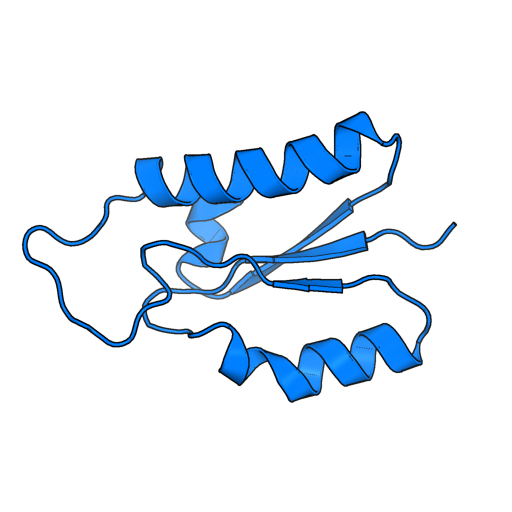ce (85 aa):
MKPTVVIVPGNYSLPRFWGTIKQSVQDKGYPVEVIGLKSSRAETIDPAPGLAGDVEEASSVLNKHIDQGKDVVLLMHSHGGMVGA

pLDDT: mean 95.29, std 3.76, range [84.56, 98.44]

Secondary structure (DSSP, 8-state):
-PPEEEEE--TT--GGGGHHHHHHHHTTT--EEE---TTS-SS--SSPPPHHHHHHHHHHHHHHHHTTT--EEEEE-TTHH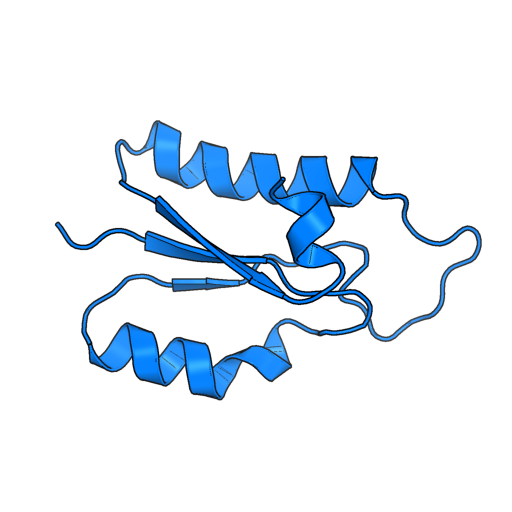HHT-